Protein AF-A0A345H767-F1 (afdb_monomer_lite)

Secondary structure (DSSP, 8-state):
-HHHHHHHHHHHHHHHHHHHHHHHHHHHHHHHHHHHTT---HHHHHHHHTTT--HHHHHHHHHHHHHHHHHHHHHHHHHHT----TTT-SHHHHHHHHHHHHHHHHHHHHHHH--------

Structure (mmCIF, N/CA/C/O backbone):
data_AF-A0A345H767-F1
#
_entry.id   AF-A0A345H767-F1
#
loop_
_atom_site.group_PDB
_atom_site.id
_atom_site.type_symbol
_atom_site.label_atom_id
_atom_site.label_alt_id
_atom_site.label_comp_id
_atom_site.label_asym_id
_atom_site.label_entity_id
_atom_site.label_seq_id
_atom_site.pdbx_PDB_ins_code
_atom_site.Cartn_x
_atom_site.Cartn_y
_atom_site.Cartn_z
_atom_site.occupancy
_atom_site.B_iso_or_equiv
_atom_site.auth_seq_id
_atom_site.auth_comp_id
_atom_site.auth_asym_id
_atom_site.auth_atom_id
_atom_site.pdbx_PDB_model_num
ATOM 1 N N . MET A 1 1 ? 15.414 -13.920 -12.817 1.00 54.78 1 MET A N 1
ATOM 2 C CA . MET A 1 1 ? 14.710 -12.718 -12.309 1.00 54.78 1 MET A CA 1
ATOM 3 C C . MET A 1 1 ? 13.917 -12.983 -11.029 1.00 54.78 1 MET A C 1
ATOM 5 O O . MET A 1 1 ? 14.136 -12.267 -10.065 1.00 54.78 1 MET A O 1
ATOM 9 N N . LEU A 1 2 ? 13.089 -14.033 -10.952 1.00 56.44 2 LEU A N 1
ATOM 10 C CA . LEU A 1 2 ? 12.201 -14.311 -9.804 1.00 56.44 2 LEU A CA 1
ATOM 11 C C . LEU A 1 2 ? 12.912 -14.494 -8.442 1.00 56.44 2 LEU A C 1
ATOM 13 O O . LEU A 1 2 ? 12.438 -14.017 -7.417 1.00 56.44 2 LEU A O 1
ATOM 17 N N . VAL A 1 3 ? 14.106 -15.095 -8.435 1.00 70.06 3 VAL A N 1
ATOM 18 C CA . VAL A 1 3 ? 14.917 -15.275 -7.212 1.00 70.06 3 VAL A CA 1
ATOM 19 C C . VAL A 1 3 ? 15.495 -13.949 -6.686 1.00 70.06 3 VAL A C 1
ATOM 21 O O . VAL A 1 3 ? 15.732 -13.821 -5.491 1.00 70.06 3 VAL A O 1
ATOM 24 N N . LYS A 1 4 ? 15.672 -12.929 -7.543 1.00 72.44 4 LYS A N 1
ATOM 25 C CA . LYS A 1 4 ? 16.219 -11.617 -7.138 1.00 72.44 4 LYS A CA 1
ATOM 26 C C . LYS A 1 4 ? 15.197 -10.753 -6.383 1.00 72.44 4 LYS A C 1
ATOM 28 O O . LYS A 1 4 ? 15.572 -10.004 -5.491 1.00 72.44 4 LYS A O 1
ATOM 33 N N . ILE A 1 5 ? 13.913 -10.883 -6.718 1.00 77.69 5 ILE A N 1
ATOM 34 C CA . ILE A 1 5 ? 12.789 -10.176 -6.071 1.00 77.69 5 ILE A CA 1
ATOM 35 C C . ILE A 1 5 ? 12.283 -10.900 -4.814 1.00 77.69 5 ILE A C 1
ATOM 37 O O . ILE A 1 5 ? 11.715 -10.269 -3.924 1.00 77.69 5 ILE A O 1
ATOM 41 N N . ALA A 1 6 ? 12.524 -12.210 -4.712 1.00 78.31 6 ALA A N 1
ATOM 42 C CA . ALA A 1 6 ? 12.125 -13.041 -3.577 1.00 78.31 6 ALA A CA 1
ATOM 43 C C . ALA A 1 6 ? 12.509 -12.482 -2.184 1.00 78.31 6 ALA A C 1
ATOM 45 O O . ALA A 1 6 ? 11.624 -12.441 -1.325 1.00 78.31 6 ALA A O 1
ATOM 46 N N . PRO A 1 7 ? 13.747 -12.005 -1.920 1.00 83.56 7 PRO A N 1
ATOM 47 C CA . PRO A 1 7 ? 14.101 -11.487 -0.595 1.00 83.56 7 PRO A CA 1
ATOM 48 C C . PRO A 1 7 ? 13.318 -10.221 -0.219 1.00 83.56 7 PRO A C 1
ATOM 50 O O . PRO A 1 7 ? 12.892 -10.083 0.926 1.00 83.56 7 PRO A O 1
ATOM 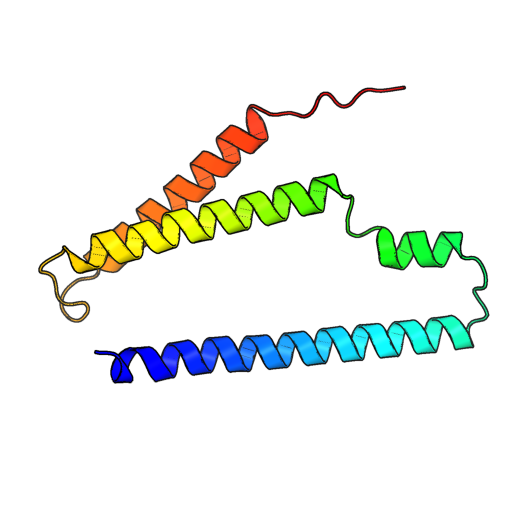53 N N . PHE A 1 8 ? 13.048 -9.328 -1.176 1.00 77.50 8 PHE A N 1
ATOM 54 C CA . PHE A 1 8 ? 12.264 -8.113 -0.929 1.00 77.50 8 PHE A CA 1
ATOM 55 C C . PHE A 1 8 ? 10.813 -8.434 -0.569 1.00 77.50 8 PHE A C 1
ATOM 57 O O . PHE A 1 8 ? 10.274 -7.897 0.400 1.00 77.50 8 PHE A O 1
ATOM 64 N N . VAL A 1 9 ? 10.193 -9.364 -1.300 1.00 85.00 9 VAL A N 1
ATOM 65 C CA . VAL A 1 9 ? 8.818 -9.802 -1.021 1.00 85.00 9 VAL A CA 1
ATOM 66 C C . VAL A 1 9 ? 8.728 -10.480 0.352 1.00 85.00 9 VAL A C 1
ATOM 68 O O . VAL A 1 9 ? 7.781 -10.232 1.100 1.00 85.00 9 VAL A O 1
ATOM 71 N N . MET A 1 10 ? 9.734 -11.276 0.727 1.00 87.62 10 MET A N 1
ATOM 72 C CA . MET A 1 10 ? 9.782 -11.955 2.025 1.00 87.62 10 MET A CA 1
ATOM 73 C C . MET A 1 10 ? 9.864 -10.968 3.203 1.00 87.62 10 MET A C 1
ATOM 75 O O . MET A 1 10 ? 9.178 -11.150 4.212 1.00 87.62 10 MET A O 1
ATOM 79 N N . ILE A 1 11 ? 10.644 -9.890 3.077 1.00 88.69 11 ILE A N 1
ATOM 80 C CA . ILE A 1 11 ? 10.757 -8.848 4.114 1.00 88.69 11 ILE A CA 1
ATOM 81 C C . ILE A 1 11 ? 9.423 -8.113 4.309 1.00 88.69 11 ILE A C 1
ATOM 83 O O . ILE A 1 11 ? 8.985 -7.894 5.443 1.00 88.69 11 ILE A O 1
ATOM 87 N N . ILE A 1 12 ? 8.743 -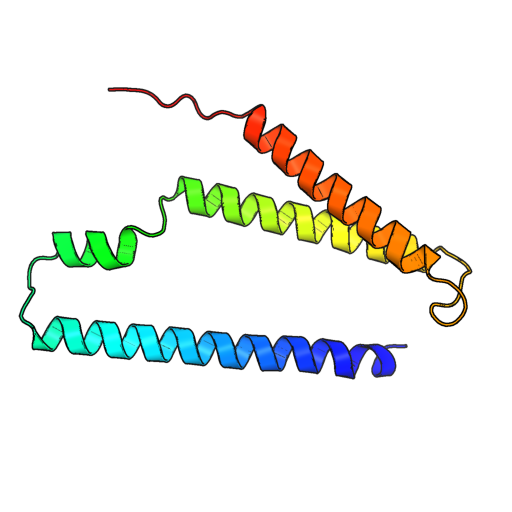7.770 3.212 1.00 89.06 12 ILE A N 1
ATOM 88 C CA . ILE A 1 12 ? 7.440 -7.092 3.268 1.00 89.06 12 ILE A CA 1
ATOM 89 C C . ILE A 1 12 ? 6.398 -8.006 3.929 1.00 89.06 12 ILE A C 1
ATOM 91 O O . ILE A 1 12 ? 5.684 -7.577 4.838 1.00 89.06 12 ILE A O 1
ATOM 95 N N . ALA A 1 13 ? 6.349 -9.280 3.530 1.00 87.69 13 ALA A N 1
ATOM 96 C CA . ALA A 1 13 ? 5.398 -10.253 4.064 1.00 87.69 13 ALA A CA 1
ATOM 97 C C . ALA A 1 13 ? 5.602 -10.518 5.566 1.00 87.69 13 ALA A C 1
ATOM 99 O O . ALA A 1 13 ? 4.637 -10.543 6.333 1.00 87.69 13 ALA A O 1
ATOM 100 N N . THR A 1 14 ? 6.853 -10.682 6.002 1.00 92.06 14 THR A N 1
ATOM 101 C CA . THR A 1 14 ? 7.175 -10.933 7.417 1.00 92.06 14 THR A CA 1
ATOM 102 C C . THR A 1 14 ? 6.843 -9.726 8.293 1.00 92.06 14 THR A C 1
ATOM 104 O O . THR A 1 14 ? 6.229 -9.887 9.348 1.00 92.06 14 THR A O 1
ATOM 107 N N . THR A 1 15 ? 7.143 -8.511 7.828 1.00 90.94 15 THR A N 1
ATOM 108 C CA . THR A 1 15 ? 6.801 -7.270 8.540 1.00 90.94 15 THR A CA 1
ATOM 109 C C . THR A 1 15 ? 5.288 -7.101 8.674 1.00 90.94 15 THR A C 1
ATOM 111 O O . THR A 1 15 ? 4.787 -6.793 9.758 1.00 90.94 15 THR A O 1
ATOM 114 N N . TRP A 1 16 ? 4.538 -7.369 7.600 1.00 92.06 16 TRP A N 1
ATOM 115 C CA . TRP A 1 16 ? 3.075 -7.308 7.619 1.00 92.06 16 TRP A CA 1
ATOM 116 C C . TRP A 1 16 ? 2.463 -8.282 8.632 1.00 92.06 16 TRP A C 1
ATOM 118 O O . TRP A 1 16 ? 1.539 -7.930 9.373 1.00 92.06 16 TRP A O 1
ATOM 128 N N . LEU A 1 17 ? 3.006 -9.500 8.703 1.00 92.38 17 LEU A N 1
ATOM 129 C CA . LEU A 1 17 ? 2.562 -10.525 9.644 1.00 92.38 17 LEU A CA 1
ATOM 130 C C . LEU A 1 17 ? 2.770 -10.074 11.095 1.00 92.38 17 LEU A C 1
ATOM 132 O O . LEU A 1 17 ? 1.842 -10.163 11.899 1.00 92.38 17 LEU A O 1
ATOM 136 N N . ILE A 1 18 ? 3.943 -9.521 11.415 1.00 93.56 18 ILE A N 1
ATOM 137 C CA . ILE A 1 18 ? 4.261 -9.021 12.761 1.00 93.56 18 ILE A CA 1
ATOM 138 C C . ILE A 1 18 ? 3.282 -7.914 13.176 1.00 93.56 18 ILE A C 1
ATOM 140 O O . ILE A 1 18 ? 2.704 -7.975 14.263 1.00 93.56 18 ILE A O 1
ATOM 144 N N . VAL A 1 19 ? 3.035 -6.934 12.300 1.00 91.75 19 VAL A N 1
ATOM 145 C CA . VAL A 1 19 ? 2.088 -5.838 12.566 1.00 91.75 19 VAL A CA 1
ATOM 146 C C . VAL A 1 19 ? 0.680 -6.377 12.828 1.00 91.75 19 VAL A C 1
ATOM 148 O O . VAL A 1 19 ? 0.027 -5.965 13.789 1.00 91.75 19 VAL A O 1
ATOM 151 N N . SER A 1 20 ? 0.220 -7.332 12.017 1.00 86.12 20 SER A N 1
ATOM 152 C CA . SER A 1 20 ? -1.104 -7.942 12.177 1.00 86.12 20 SER A CA 1
ATOM 153 C C . SER A 1 20 ? -1.256 -8.649 13.529 1.00 86.12 20 SER A C 1
ATOM 155 O O . SER A 1 20 ? -2.259 -8.462 14.226 1.00 86.12 20 SER A O 1
ATOM 157 N N . VAL A 1 21 ? -0.230 -9.399 13.944 1.00 93.12 21 VAL A N 1
ATOM 158 C CA . VAL A 1 21 ? -0.198 -10.073 15.249 1.00 93.12 21 VAL A CA 1
ATOM 159 C C . VAL A 1 21 ? -0.248 -9.057 16.392 1.00 93.12 21 VAL A C 1
ATOM 161 O O . VAL A 1 21 ? -1.053 -9.222 17.310 1.00 93.12 21 VAL A O 1
ATOM 164 N N . ILE A 1 22 ? 0.538 -7.977 16.325 1.00 91.19 22 ILE A N 1
ATOM 165 C CA . ILE A 1 22 ? 0.549 -6.924 17.355 1.00 91.19 22 ILE A CA 1
ATOM 166 C C . ILE A 1 22 ? -0.825 -6.257 17.474 1.00 91.19 22 ILE A C 1
ATOM 168 O O . ILE A 1 22 ? -1.344 -6.118 18.584 1.00 91.19 22 ILE A O 1
ATOM 172 N N . ILE A 1 23 ? -1.446 -5.881 16.352 1.00 86.06 23 ILE A N 1
ATOM 173 C CA . ILE A 1 23 ? -2.774 -5.252 16.349 1.00 86.06 23 ILE A CA 1
ATOM 174 C C . ILE A 1 23 ? -3.813 -6.192 16.969 1.00 86.06 23 ILE A C 1
ATOM 176 O O . ILE A 1 23 ? -4.616 -5.755 17.796 1.00 86.06 23 ILE A O 1
ATOM 180 N N . ASN A 1 24 ? -3.788 -7.480 16.620 1.00 85.88 24 ASN A N 1
ATOM 181 C CA . ASN A 1 24 ? -4.710 -8.465 17.185 1.00 85.88 24 ASN A CA 1
ATOM 182 C C . ASN A 1 24 ? -4.494 -8.677 18.687 1.00 85.88 24 ASN A C 1
ATOM 184 O O . ASN A 1 24 ? -5.467 -8.692 19.444 1.00 85.88 24 ASN A O 1
ATOM 188 N N . LEU A 1 25 ? -3.242 -8.769 19.142 1.00 88.06 25 LEU A N 1
ATOM 189 C CA . LEU A 1 25 ? -2.924 -8.853 20.569 1.00 88.06 25 LEU A CA 1
ATOM 190 C C . LEU A 1 25 ? -3.398 -7.610 21.323 1.00 88.06 25 LEU A C 1
ATOM 192 O O . LEU A 1 25 ? -3.966 -7.723 22.410 1.00 88.06 25 LEU A O 1
ATOM 196 N N . MET A 1 26 ? -3.214 -6.424 20.744 1.00 86.19 26 MET A N 1
ATOM 197 C CA . MET A 1 26 ? -3.654 -5.178 21.358 1.00 86.19 26 MET A CA 1
ATOM 198 C C . MET A 1 26 ? -5.181 -5.129 21.454 1.00 86.19 26 MET A C 1
ATOM 200 O O . MET A 1 26 ? -5.709 -4.915 22.543 1.00 86.19 26 MET A O 1
ATOM 204 N N . LYS A 1 27 ? -5.902 -5.457 20.375 1.00 82.38 27 LYS A N 1
ATOM 205 C CA . LYS A 1 27 ? -7.371 -5.574 20.387 1.00 82.38 27 LYS A CA 1
ATOM 206 C C . LYS A 1 27 ? -7.865 -6.571 21.433 1.00 82.38 27 LYS A C 1
ATOM 208 O O . LYS A 1 27 ? -8.825 -6.279 22.144 1.00 82.38 27 LYS A O 1
ATOM 213 N N . TYR A 1 28 ? -7.190 -7.710 21.573 1.00 84.81 28 TYR A N 1
ATOM 214 C CA . TYR A 1 28 ? -7.510 -8.698 22.599 1.00 84.81 28 TYR A CA 1
ATOM 215 C C . TYR A 1 28 ? -7.316 -8.141 24.016 1.00 84.81 28 TYR A C 1
ATOM 217 O O . TYR A 1 28 ? -8.213 -8.265 24.853 1.00 84.81 28 TYR A O 1
ATOM 225 N N . ARG A 1 29 ? -6.190 -7.465 24.286 1.00 82.69 29 ARG A N 1
ATOM 226 C CA . ARG A 1 29 ? -5.938 -6.828 25.591 1.00 82.69 29 ARG A CA 1
ATOM 227 C C . ARG A 1 29 ? -6.954 -5.732 25.906 1.00 82.69 29 ARG A C 1
ATOM 229 O O . ARG A 1 29 ? -7.406 -5.658 27.047 1.00 82.69 29 ARG A O 1
ATOM 236 N N . LEU A 1 30 ? -7.332 -4.919 24.917 1.00 78.44 30 LEU A N 1
ATOM 237 C CA . LEU A 1 30 ? -8.384 -3.911 25.068 1.00 78.44 30 LEU A CA 1
ATOM 238 C C . LEU A 1 30 ? -9.728 -4.566 25.402 1.00 78.44 30 LEU A C 1
ATOM 240 O O . LEU A 1 30 ? -10.375 -4.172 26.369 1.00 78.44 30 LEU A O 1
ATOM 244 N N . LYS A 1 31 ? -10.120 -5.603 24.653 1.00 73.94 31 LYS A N 1
ATOM 245 C CA . LYS A 1 31 ? -11.378 -6.327 24.882 1.00 73.94 31 LYS A CA 1
ATOM 246 C C . LYS A 1 31 ? -11.433 -6.947 26.278 1.00 73.94 31 LYS A C 1
ATOM 248 O O . LYS A 1 31 ? -12.453 -6.835 26.949 1.00 73.94 31 LYS A O 1
ATOM 253 N N . ARG A 1 32 ? -10.328 -7.541 26.737 1.00 78.19 32 ARG A N 1
ATOM 254 C CA . ARG A 1 32 ? -10.223 -8.117 28.083 1.00 78.19 32 ARG A CA 1
ATOM 255 C C . ARG A 1 32 ? -10.384 -7.058 29.180 1.00 78.19 32 ARG A C 1
ATOM 257 O O . ARG A 1 32 ? -11.190 -7.254 30.081 1.00 78.19 32 ARG A O 1
ATOM 264 N N . ARG A 1 33 ? -9.694 -5.916 29.063 1.00 72.25 33 ARG A N 1
ATOM 265 C CA . ARG A 1 33 ? -9.825 -4.805 30.024 1.00 72.25 33 ARG A CA 1
ATOM 266 C C . ARG A 1 33 ? -11.245 -4.234 30.065 1.00 72.25 33 ARG A C 1
ATOM 268 O O . ARG A 1 33 ? -11.744 -3.938 31.142 1.00 72.25 33 ARG A O 1
ATOM 275 N N . MET A 1 34 ? -11.922 -4.120 28.922 1.00 67.81 34 MET A N 1
ATOM 276 C CA . MET A 1 34 ? -13.301 -3.614 28.875 1.00 67.81 34 MET A CA 1
ATOM 277 C C . MET A 1 34 ? -14.293 -4.502 29.643 1.00 67.81 34 MET A C 1
ATOM 279 O O . MET A 1 34 ? -15.135 -3.971 30.364 1.00 67.81 34 MET A O 1
ATOM 283 N N . VAL A 1 35 ? -14.158 -5.832 29.560 1.00 70.31 35 VAL A N 1
ATOM 284 C CA . VAL A 1 35 ? -15.004 -6.780 30.315 1.00 70.31 35 VAL A CA 1
ATOM 285 C C . VAL A 1 35 ? -14.744 -6.687 31.822 1.00 70.31 35 VAL A C 1
ATOM 287 O O . VAL A 1 35 ? -15.682 -6.705 32.613 1.00 70.31 35 VAL A O 1
ATOM 290 N N . GLU A 1 36 ? -13.481 -6.531 32.221 1.00 68.94 36 GLU A N 1
ATOM 291 C CA . GLU A 1 36 ? -13.075 -6.417 33.630 1.00 68.94 36 GLU A CA 1
ATOM 292 C C . GLU A 1 36 ? -13.557 -5.106 34.285 1.00 68.94 36 GLU A C 1
ATOM 294 O O . GLU A 1 36 ? -13.752 -5.064 35.496 1.00 68.94 36 GLU A O 1
ATOM 299 N N . THR A 1 37 ? -13.807 -4.049 33.500 1.00 63.53 37 THR A N 1
ATOM 300 C CA . THR A 1 37 ? -14.206 -2.728 34.027 1.00 63.53 37 THR A CA 1
ATOM 301 C C . THR A 1 37 ? -15.731 -2.541 34.131 1.00 63.53 37 THR A C 1
ATOM 303 O O . THR A 1 37 ? -16.181 -1.458 34.489 1.00 63.53 37 THR A O 1
ATOM 306 N N . ASN A 1 38 ? -16.548 -3.563 33.823 1.00 59.09 38 ASN A N 1
ATOM 307 C CA . ASN A 1 38 ? -18.025 -3.504 33.869 1.00 59.09 38 ASN A CA 1
ATOM 308 C C . ASN A 1 38 ? -18.639 -2.290 33.129 1.00 59.09 38 ASN A C 1
ATOM 310 O O . ASN A 1 38 ? -19.727 -1.818 33.453 1.00 59.09 38 ASN A O 1
ATOM 314 N N . LEU A 1 39 ? -17.943 -1.778 32.108 1.00 57.00 39 LEU A N 1
ATOM 315 C CA . LEU A 1 39 ? -18.444 -0.737 31.213 1.00 57.00 39 LEU A CA 1
ATOM 316 C C . LEU A 1 39 ? -19.455 -1.387 30.256 1.00 57.00 39 LEU A C 1
ATOM 318 O O . LEU A 1 39 ? -19.161 -1.624 29.092 1.00 57.00 39 LEU A O 1
ATOM 322 N N . ASN A 1 40 ? -20.639 -1.733 30.768 1.00 55.66 40 ASN A N 1
ATOM 323 C CA . ASN A 1 40 ? -21.733 -2.364 30.018 1.00 55.66 40 ASN A CA 1
ATOM 324 C C . ASN A 1 40 ? -22.501 -1.370 29.121 1.00 55.66 40 ASN A C 1
ATOM 326 O O . ASN A 1 40 ? -23.567 -1.683 28.592 1.00 55.66 40 ASN A O 1
ATOM 330 N N . ASP A 1 41 ? -21.983 -0.155 28.946 1.00 60.09 41 ASP A N 1
ATOM 331 C CA . ASP A 1 41 ? -22.574 0.818 28.042 1.00 60.09 41 ASP A CA 1
ATOM 332 C C . ASP A 1 41 ? -22.126 0.503 26.608 1.00 60.09 41 ASP A C 1
ATOM 334 O O . ASP A 1 41 ? -21.089 0.969 26.125 1.00 60.09 41 ASP A O 1
ATOM 338 N N . GLN A 1 42 ? -22.905 -0.343 25.925 1.00 58.38 42 GLN A N 1
ATOM 339 C CA . GLN A 1 42 ? -22.697 -0.717 24.519 1.00 58.38 42 GLN A CA 1
ATOM 340 C C . GLN A 1 42 ? -22.492 0.507 23.609 1.00 58.38 42 GLN A C 1
ATOM 342 O O . GLN A 1 42 ? -21.789 0.402 22.602 1.00 58.38 42 GLN A O 1
ATOM 347 N N . LYS A 1 43 ? -23.034 1.682 23.972 1.00 56.34 43 LYS A N 1
ATOM 348 C CA . LYS A 1 43 ? -22.817 2.927 23.225 1.00 56.34 43 LYS A CA 1
ATOM 349 C C . LYS A 1 43 ? -21.394 3.457 23.350 1.00 56.34 43 LYS A C 1
ATOM 351 O O . LYS A 1 43 ? -20.867 3.931 22.353 1.00 56.34 43 LYS A O 1
ATOM 356 N N . LEU A 1 44 ? -20.756 3.360 24.518 1.00 58.53 44 LEU A N 1
ATOM 357 C CA . LEU A 1 44 ? -19.353 3.757 24.694 1.00 58.53 44 LEU A CA 1
ATOM 358 C C . LEU A 1 44 ? -18.402 2.744 24.056 1.00 58.53 44 LEU A C 1
ATOM 360 O O . LEU A 1 44 ? -17.388 3.130 23.484 1.00 58.53 44 LEU A O 1
ATOM 364 N N . ILE A 1 45 ? -18.751 1.456 24.089 1.00 58.56 45 ILE A N 1
ATOM 365 C CA . ILE A 1 45 ? -17.987 0.404 23.408 1.00 58.56 45 ILE A CA 1
ATOM 366 C C . ILE A 1 45 ? -17.980 0.655 21.897 1.00 58.56 45 ILE A C 1
ATOM 368 O O . ILE A 1 45 ? -16.904 0.705 21.302 1.00 58.56 45 ILE A O 1
ATOM 372 N N . ASN A 1 46 ? -19.142 0.901 21.287 1.00 60.44 46 ASN A N 1
ATOM 373 C CA . ASN A 1 46 ? -19.219 1.271 19.873 1.00 60.44 46 ASN A CA 1
ATOM 374 C C . ASN A 1 46 ? -18.571 2.645 19.628 1.00 60.44 46 ASN A C 1
ATOM 376 O O . ASN A 1 46 ? -17.756 2.791 18.732 1.00 60.44 46 ASN A O 1
ATOM 380 N N . ALA A 1 47 ? -18.762 3.640 20.491 1.00 61.28 47 ALA A N 1
ATOM 381 C CA . ALA A 1 47 ? -18.095 4.935 20.336 1.00 61.28 47 ALA A CA 1
ATOM 382 C C . ALA A 1 47 ? -16.571 4.917 20.585 1.00 61.28 47 ALA A C 1
ATOM 384 O O . ALA A 1 47 ? -15.923 5.928 20.351 1.00 61.28 47 ALA A O 1
ATOM 385 N N . ILE A 1 48 ? -15.956 3.825 21.047 1.00 62.34 48 ILE A N 1
ATOM 386 C CA . ILE A 1 48 ? -14.491 3.717 21.218 1.00 62.34 48 ILE A CA 1
ATOM 387 C C . ILE A 1 48 ? -13.891 2.727 20.210 1.00 62.34 48 ILE A C 1
ATOM 389 O O . ILE A 1 48 ? -12.803 2.963 1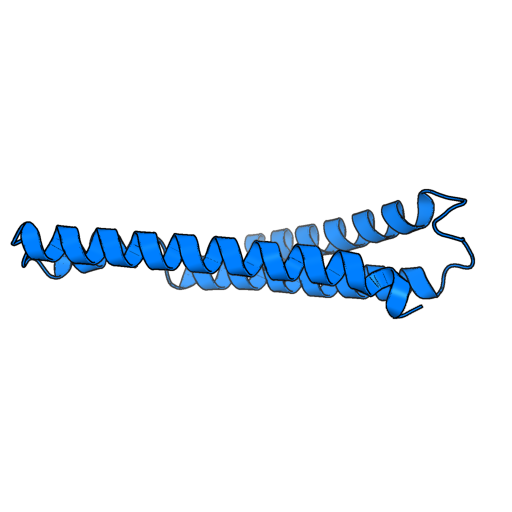9.683 1.00 62.34 48 ILE A O 1
ATOM 393 N N . LEU A 1 49 ? -14.590 1.628 19.903 1.00 60.72 49 LEU A N 1
ATOM 394 C CA . LEU A 1 49 ? -14.172 0.675 18.868 1.00 60.72 49 LEU A CA 1
ATOM 395 C C . LEU A 1 49 ? -14.500 1.145 17.445 1.00 60.72 49 LEU A C 1
ATOM 397 O O . LEU A 1 49 ? -13.766 0.807 16.517 1.00 60.72 49 LEU A O 1
ATOM 401 N N . GLU A 1 50 ? -15.587 1.889 17.271 1.00 58.34 50 GLU A N 1
ATOM 402 C CA . GLU A 1 50 ? -16.176 2.265 15.979 1.00 58.34 50 GLU A CA 1
ATOM 403 C C . GLU A 1 50 ? -15.890 3.741 15.624 1.00 58.34 50 GLU A C 1
ATOM 405 O O . GLU A 1 50 ? -15.883 4.098 14.449 1.00 58.34 50 GLU A O 1
ATOM 410 N N . SER A 1 51 ? -15.522 4.588 16.599 1.00 52.22 51 SER A N 1
ATOM 411 C CA . SER A 1 51 ? -15.218 6.024 16.394 1.00 52.22 51 SER A CA 1
ATOM 412 C C . SER A 1 51 ? -13.993 6.341 15.546 1.00 52.22 51 SER A C 1
ATOM 414 O O . SER A 1 51 ? -13.742 7.503 15.246 1.00 52.22 51 SER A O 1
ATOM 416 N N . ASN A 1 52 ? -13.227 5.337 15.132 1.00 52.09 52 ASN A N 1
ATOM 417 C CA . ASN A 1 52 ? -12.058 5.555 14.286 1.00 52.09 52 ASN A CA 1
ATOM 418 C C . ASN A 1 52 ? -12.331 5.309 12.802 1.00 52.09 52 ASN A C 1
ATOM 420 O O . ASN A 1 52 ? -11.389 5.271 12.008 1.00 52.09 52 ASN A O 1
ATOM 424 N N . THR A 1 53 ? -13.575 5.054 12.392 1.00 52.88 53 THR A N 1
ATOM 425 C CA . THR A 1 53 ? -13.852 4.768 10.984 1.00 52.88 53 THR A CA 1
ATOM 426 C C . THR A 1 53 ? -15.283 5.131 10.622 1.00 52.88 53 THR A C 1
ATOM 428 O O . THR A 1 53 ? -16.147 4.257 10.542 1.00 52.88 53 THR A O 1
ATOM 431 N N . ASP A 1 54 ? -15.524 6.411 10.331 1.00 60.25 54 ASP A N 1
ATOM 432 C CA . ASP A 1 54 ? -16.692 6.760 9.531 1.00 60.25 54 ASP A CA 1
ATOM 433 C C . ASP A 1 54 ? -16.643 5.921 8.232 1.00 60.25 54 ASP A C 1
ATOM 435 O O . ASP A 1 54 ? -15.569 5.765 7.624 1.00 60.25 54 ASP A O 1
ATOM 439 N N . PRO A 1 55 ? -17.746 5.283 7.808 1.00 61.50 55 PRO A N 1
ATOM 440 C CA . PRO A 1 55 ? -17.748 4.476 6.594 1.00 61.50 55 PRO A CA 1
ATOM 441 C C . PRO A 1 55 ? -17.293 5.272 5.361 1.00 61.50 55 PRO A C 1
ATOM 443 O O . PRO A 1 55 ? -16.760 4.663 4.424 1.00 61.50 55 PRO A O 1
ATOM 446 N N . ASP A 1 56 ? -17.436 6.601 5.350 1.00 64.75 56 ASP A N 1
ATOM 447 C CA . ASP A 1 56 ? -16.901 7.452 4.287 1.00 64.75 56 ASP A CA 1
ATOM 448 C C . ASP A 1 56 ? -15.377 7.642 4.379 1.00 64.75 56 ASP A C 1
ATOM 450 O O . ASP A 1 56 ? -14.702 7.621 3.342 1.00 64.75 56 ASP A O 1
ATOM 454 N N . ASP A 1 57 ? -14.804 7.717 5.582 1.00 68.25 57 ASP A N 1
ATOM 455 C CA . ASP A 1 57 ? -13.347 7.772 5.782 1.00 68.25 57 ASP A CA 1
ATOM 456 C C . ASP A 1 57 ? -12.677 6.472 5.341 1.00 68.25 57 ASP A C 1
ATOM 458 O O . ASP A 1 57 ? -11.633 6.484 4.677 1.00 68.25 57 ASP A O 1
ATOM 462 N N . LYS A 1 58 ? -13.318 5.329 5.616 1.00 70.38 58 LYS A N 1
ATOM 463 C CA . LYS A 1 58 ? -12.845 4.027 5.128 1.00 70.38 58 LYS A CA 1
ATOM 464 C C . LYS A 1 58 ? -12.814 3.983 3.606 1.00 70.38 58 LYS A C 1
ATOM 466 O O . LYS A 1 58 ? -11.826 3.530 3.030 1.00 70.38 58 LYS A O 1
ATOM 471 N N . LYS A 1 59 ? -13.879 4.457 2.952 1.00 73.06 59 LYS A N 1
ATOM 472 C CA . LYS A 1 59 ? -13.984 4.496 1.485 1.00 73.06 59 LYS A CA 1
ATOM 473 C C . LYS A 1 59 ? -12.934 5.419 0.876 1.00 73.06 59 LYS A C 1
ATOM 475 O O . LYS A 1 59 ? -12.271 5.015 -0.076 1.00 73.06 59 LYS A O 1
ATOM 480 N N . ARG A 1 60 ? -12.730 6.613 1.444 1.00 77.50 60 ARG A N 1
ATOM 481 C CA . ARG A 1 60 ? -11.686 7.557 1.005 1.00 77.50 60 ARG A CA 1
ATOM 482 C C . ARG A 1 60 ? -10.287 6.970 1.164 1.00 77.50 60 ARG A C 1
ATOM 484 O O . ARG A 1 60 ? -9.490 7.037 0.230 1.00 77.50 60 ARG A O 1
ATOM 491 N N . ASN A 1 61 ? -10.009 6.329 2.297 1.00 78.81 61 ASN A N 1
ATOM 492 C CA . ASN A 1 61 ? -8.726 5.673 2.527 1.00 78.81 61 ASN A CA 1
ATOM 493 C C . ASN A 1 61 ? -8.496 4.527 1.529 1.00 78.81 61 ASN A C 1
ATOM 495 O O . ASN A 1 61 ? -7.452 4.478 0.885 1.00 78.81 61 ASN A O 1
ATOM 499 N N . VAL A 1 62 ? -9.482 3.646 1.327 1.00 82.62 62 VAL A N 1
ATOM 500 C CA . VAL A 1 62 ? -9.397 2.559 0.334 1.00 82.62 62 VAL A CA 1
ATOM 501 C C . VAL A 1 62 ? -9.168 3.112 -1.076 1.00 82.62 62 VAL A C 1
ATOM 503 O O . VAL A 1 62 ? -8.294 2.618 -1.783 1.00 82.62 62 VAL A O 1
ATOM 506 N N . LEU A 1 63 ? -9.881 4.173 -1.467 1.00 81.88 63 LEU A N 1
ATOM 507 C CA . LEU A 1 63 ? -9.720 4.804 -2.777 1.00 81.88 63 LEU A CA 1
ATOM 508 C C . LEU A 1 63 ? -8.304 5.368 -2.975 1.00 81.88 63 LEU A C 1
ATOM 510 O O . LEU A 1 63 ? -7.720 5.179 -4.042 1.00 81.88 63 LEU A O 1
ATOM 514 N N . LYS A 1 64 ? -7.722 5.982 -1.935 1.00 85.12 64 LYS A N 1
ATOM 515 C CA . LYS A 1 64 ? -6.329 6.456 -1.945 1.00 85.12 64 LYS A CA 1
ATOM 516 C C . LYS A 1 64 ? -5.348 5.314 -2.211 1.00 85.12 64 LYS A C 1
ATOM 518 O O . LYS A 1 64 ? -4.468 5.448 -3.059 1.00 85.12 64 LYS A O 1
ATOM 523 N N . TRP A 1 65 ? -5.497 4.195 -1.503 1.00 87.44 65 TRP A N 1
ATOM 524 C CA . TRP A 1 65 ? -4.600 3.044 -1.647 1.00 87.44 65 TRP A CA 1
ATOM 525 C C . TRP A 1 65 ? -4.754 2.336 -2.993 1.00 87.44 65 TRP A C 1
ATOM 527 O O . TRP A 1 65 ? -3.752 1.907 -3.559 1.00 87.44 65 TRP A O 1
ATOM 537 N N . ILE A 1 66 ? -5.971 2.262 -3.541 1.00 87.00 66 ILE A N 1
ATOM 538 C CA . ILE A 1 66 ? -6.205 1.715 -4.885 1.00 87.00 66 ILE A CA 1
ATOM 539 C C . ILE A 1 66 ? -5.522 2.586 -5.941 1.00 87.00 66 ILE A C 1
ATOM 541 O O . ILE A 1 66 ? -4.822 2.048 -6.793 1.00 87.00 66 ILE A O 1
ATOM 545 N N . PHE A 1 67 ? -5.666 3.914 -5.872 1.00 88.56 67 PHE A N 1
ATOM 546 C CA . PHE A 1 67 ? -4.993 4.823 -6.807 1.00 88.56 67 PHE A CA 1
ATOM 547 C C . PHE A 1 67 ? -3.471 4.707 -6.725 1.00 88.56 67 PHE A C 1
ATOM 549 O O . PHE A 1 67 ? -2.805 4.626 -7.757 1.00 88.56 67 PHE A O 1
ATOM 556 N N . LEU A 1 68 ? -2.929 4.639 -5.507 1.00 88.81 68 LEU A N 1
ATOM 557 C CA . LEU A 1 68 ? -1.497 4.462 -5.293 1.00 88.81 68 LEU A CA 1
ATOM 558 C C . LEU A 1 68 ? -1.001 3.120 -5.854 1.00 88.81 68 LEU A C 1
ATOM 560 O O . LEU A 1 68 ? 0.024 3.080 -6.529 1.00 88.81 68 LEU A O 1
ATOM 564 N N . GLY A 1 69 ? -1.739 2.033 -5.615 1.00 87.25 69 GLY A N 1
ATOM 565 C CA . GLY A 1 69 ? -1.402 0.702 -6.120 1.00 87.25 69 GLY A CA 1
ATOM 566 C C . GLY A 1 69 ? -1.507 0.590 -7.642 1.00 87.25 69 GLY A C 1
ATOM 567 O O . GLY A 1 69 ? -0.619 0.021 -8.270 1.00 87.25 69 GLY A O 1
ATOM 568 N N . LEU A 1 70 ? -2.549 1.170 -8.244 1.00 88.81 70 LEU A N 1
ATOM 569 C CA . LEU A 1 70 ? -2.769 1.157 -9.692 1.00 88.81 70 LEU A CA 1
ATOM 570 C C . LEU A 1 70 ? -1.641 1.900 -10.410 1.00 88.81 70 LEU A C 1
ATOM 572 O O . LEU A 1 70 ? -0.981 1.332 -11.278 1.00 88.81 70 LEU A O 1
ATOM 576 N N . PHE A 1 71 ? -1.375 3.146 -10.016 1.00 90.19 71 PHE A N 1
ATOM 577 C CA . PHE A 1 71 ? -0.319 3.943 -10.639 1.00 90.19 71 PHE A CA 1
ATOM 578 C C . PHE A 1 71 ? 1.081 3.419 -10.316 1.00 90.19 71 PHE A C 1
ATOM 580 O O . PHE A 1 71 ? 1.951 3.451 -11.182 1.00 90.19 71 PHE A O 1
ATOM 587 N N . GLY A 1 72 ? 1.298 2.877 -9.115 1.00 88.50 72 GLY A N 1
ATOM 588 C CA . GLY A 1 72 ? 2.547 2.199 -8.770 1.00 88.50 72 GLY A CA 1
ATOM 589 C C . GLY A 1 72 ? 2.803 0.967 -9.637 1.00 88.50 72 GLY A C 1
ATOM 590 O O . GLY A 1 72 ? 3.895 0.811 -10.179 1.00 88.50 72 GLY A O 1
ATOM 591 N N . GLY A 1 73 ? 1.781 0.129 -9.834 1.00 85.06 73 GLY A N 1
ATOM 592 C CA . GLY A 1 73 ? 1.840 -1.016 -10.743 1.00 85.06 73 GLY A CA 1
ATOM 593 C C . GLY A 1 73 ? 2.084 -0.596 -12.192 1.00 85.06 73 GLY A C 1
ATOM 594 O O . GLY A 1 73 ? 2.893 -1.209 -12.882 1.00 85.06 73 GLY A O 1
ATOM 595 N N . PHE A 1 74 ? 1.456 0.491 -12.639 1.00 87.69 74 PHE A N 1
ATOM 596 C CA . PHE A 1 74 ? 1.684 1.033 -13.977 1.00 87.69 74 PHE A CA 1
ATOM 597 C C . PHE A 1 74 ? 3.120 1.549 -14.151 1.00 87.69 74 PHE A C 1
ATOM 599 O O . PHE A 1 74 ? 3.757 1.259 -15.161 1.00 87.69 74 PHE A O 1
ATOM 606 N N . GLY A 1 75 ? 3.666 2.231 -13.140 1.00 84.25 75 GLY A N 1
ATOM 607 C CA . GLY A 1 75 ? 5.066 2.657 -13.118 1.00 84.25 75 GLY A CA 1
ATOM 608 C C . GLY A 1 75 ? 6.042 1.480 -13.215 1.00 84.25 75 GLY A C 1
ATOM 609 O O . GLY A 1 75 ? 7.007 1.558 -13.968 1.00 84.25 75 GLY A O 1
ATOM 610 N N . LEU A 1 76 ? 5.752 0.367 -12.531 1.00 84.31 76 LEU A N 1
ATOM 611 C CA . LEU A 1 76 ? 6.531 -0.876 -12.629 1.00 84.31 76 LEU A CA 1
ATOM 612 C C . LEU A 1 76 ? 6.473 -1.499 -14.030 1.00 84.31 76 LEU A C 1
ATOM 614 O O . LEU A 1 76 ? 7.498 -1.951 -14.530 1.00 84.31 76 LEU A O 1
ATOM 618 N N . ILE A 1 77 ? 5.302 -1.504 -14.675 1.00 83.88 77 ILE A N 1
ATOM 619 C CA . ILE A 1 77 ? 5.154 -2.016 -16.046 1.00 83.88 77 ILE A CA 1
ATOM 620 C C . ILE A 1 77 ? 5.973 -1.165 -17.019 1.00 83.88 77 ILE A C 1
ATOM 622 O O . ILE A 1 77 ? 6.725 -1.712 -17.817 1.00 83.88 77 ILE A O 1
ATOM 626 N N . VAL A 1 78 ? 5.862 0.165 -16.937 1.00 84.38 78 VAL A N 1
ATOM 627 C CA . VAL A 1 78 ? 6.610 1.093 -17.804 1.00 84.38 78 VAL A CA 1
ATOM 628 C C . VAL A 1 78 ? 8.118 0.920 -17.626 1.00 84.38 78 VAL A C 1
ATOM 630 O O . VAL A 1 78 ? 8.862 0.985 -18.600 1.00 84.38 78 VAL A O 1
ATOM 633 N N . GLN A 1 79 ? 8.563 0.651 -16.401 1.00 80.19 79 GLN A N 1
ATOM 634 C CA . GLN A 1 79 ? 9.967 0.432 -16.084 1.00 80.19 79 GLN A CA 1
ATOM 635 C C . GLN A 1 79 ? 10.582 -0.776 -16.808 1.00 80.19 79 GLN A C 1
ATOM 637 O O . GLN A 1 79 ? 11.741 -0.705 -17.198 1.00 80.19 79 GLN A O 1
ATOM 642 N N . GLU A 1 80 ? 9.829 -1.860 -17.014 1.00 77.94 80 GLU A N 1
ATOM 643 C CA . GLU A 1 80 ? 10.313 -3.057 -17.728 1.00 77.94 80 GLU A CA 1
ATOM 644 C C . GLU A 1 80 ? 10.636 -2.760 -19.203 1.00 77.94 80 GLU A C 1
ATOM 646 O O . GLU A 1 80 ? 11.483 -3.411 -19.808 1.00 77.94 80 GLU A O 1
ATOM 651 N N . PHE A 1 81 ? 9.999 -1.740 -19.787 1.00 79.25 81 PHE A N 1
ATOM 652 C CA . PHE A 1 81 ? 10.256 -1.317 -21.165 1.00 79.25 81 PHE A CA 1
ATOM 653 C C . PHE A 1 81 ? 11.457 -0.368 -21.302 1.00 79.25 81 PHE A C 1
ATOM 655 O O . PHE A 1 81 ? 11.816 -0.011 -22.427 1.00 79.25 81 PHE A O 1
ATOM 662 N N . LEU A 1 82 ? 12.090 0.054 -20.199 1.00 73.88 82 LEU A N 1
ATOM 663 C CA . LEU A 1 82 ? 13.293 0.883 -20.255 1.00 73.88 82 LEU A CA 1
ATOM 664 C C . LEU A 1 82 ? 14.546 -0.002 -20.404 1.00 73.88 82 LEU A C 1
ATOM 666 O O . LEU A 1 82 ? 14.801 -0.839 -19.541 1.00 73.88 82 LEU A O 1
ATOM 670 N N . PRO A 1 83 ? 15.406 0.230 -21.416 1.00 68.69 83 PRO A N 1
ATOM 671 C CA . PRO A 1 83 ? 16.659 -0.507 -21.607 1.00 68.69 83 PRO A CA 1
ATOM 672 C C . PRO A 1 83 ? 17.780 -0.031 -20.659 1.00 68.69 83 PRO A C 1
ATOM 674 O O . PRO A 1 83 ? 18.954 -0.072 -21.015 1.00 68.69 83 PRO A O 1
ATOM 677 N N . TYR A 1 84 ? 17.427 0.460 -19.467 1.00 64.31 84 TYR A N 1
ATOM 678 C CA . TYR A 1 84 ? 18.372 0.941 -18.462 1.00 64.31 84 TYR A CA 1
ATOM 679 C C . TYR A 1 84 ? 18.411 -0.024 -17.284 1.00 64.31 84 TYR A C 1
ATOM 681 O O . TYR A 1 84 ? 17.404 -0.254 -16.611 1.00 64.31 84 TYR A O 1
ATOM 689 N N . SER A 1 85 ? 19.594 -0.568 -17.017 1.00 60.72 85 SER A N 1
ATOM 690 C CA . SER A 1 85 ? 19.837 -1.430 -15.866 1.00 60.72 85 SER A CA 1
ATOM 691 C C . SER A 1 85 ? 19.710 -0.625 -14.567 1.00 60.72 85 SER A C 1
ATOM 693 O O . SER A 1 85 ? 20.278 0.459 -14.439 1.00 60.72 85 SER A O 1
ATOM 695 N N . MET A 1 86 ? 19.003 -1.186 -13.581 1.00 56.88 86 MET A N 1
ATOM 696 C CA . MET A 1 86 ? 18.851 -0.650 -12.212 1.00 56.88 86 MET A CA 1
ATOM 697 C C . MET A 1 86 ? 20.177 -0.286 -11.531 1.00 56.88 86 MET A C 1
ATOM 699 O O . MET A 1 86 ? 20.202 0.547 -10.630 1.00 56.88 86 MET A O 1
ATOM 703 N N . ASP A 1 87 ? 21.260 -0.924 -11.967 1.00 62.06 87 ASP A N 1
ATOM 704 C CA . ASP A 1 87 ? 22.599 -0.779 -11.407 1.00 62.06 87 ASP A CA 1
ATOM 705 C C . ASP A 1 87 ? 23.359 0.426 -11.999 1.00 62.06 87 ASP A C 1
ATOM 707 O O . ASP A 1 87 ? 24.333 0.891 -11.413 1.00 62.06 87 ASP A O 1
ATOM 711 N N . GLU A 1 88 ? 22.909 0.958 -13.142 1.00 63.25 88 GLU A N 1
ATOM 712 C CA . GLU A 1 88 ? 23.609 2.015 -13.887 1.00 63.25 88 GLU A CA 1
ATOM 713 C C . GLU A 1 88 ? 22.936 3.386 -13.775 1.00 63.25 88 GLU A C 1
ATOM 715 O O . GLU A 1 88 ? 23.579 4.411 -14.006 1.00 63.25 88 GLU A O 1
ATOM 720 N N . SER A 1 89 ? 21.642 3.442 -13.436 1.00 65.25 89 SER A N 1
ATOM 721 C CA . SER A 1 89 ? 20.909 4.706 -13.464 1.00 65.25 89 SER A CA 1
ATOM 722 C C . SER A 1 89 ? 19.761 4.788 -12.462 1.00 65.25 89 SER A C 1
ATOM 724 O O . SER A 1 89 ? 18.984 3.856 -12.292 1.00 65.25 89 SER A O 1
ATOM 726 N N . ILE A 1 90 ? 19.607 5.966 -11.851 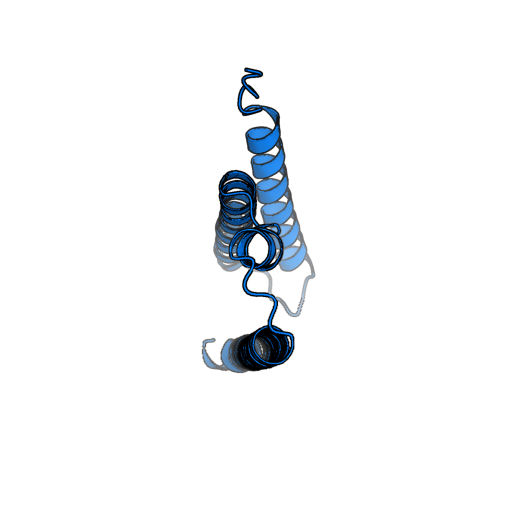1.00 76.81 90 ILE A N 1
ATOM 727 C CA . ILE A 1 90 ? 18.491 6.336 -10.961 1.00 76.81 90 ILE A CA 1
ATOM 728 C C . ILE A 1 90 ? 17.193 6.630 -11.745 1.00 76.81 90 ILE A C 1
ATOM 730 O O . ILE A 1 90 ? 16.117 6.726 -11.149 1.00 76.81 90 ILE A O 1
ATOM 734 N N . LEU A 1 91 ? 17.258 6.730 -13.081 1.00 73.81 91 LEU A N 1
ATOM 735 C CA . LEU A 1 91 ? 16.103 7.036 -13.938 1.00 73.81 91 LEU A CA 1
ATOM 736 C C . LEU A 1 91 ? 14.862 6.148 -13.691 1.00 73.81 91 LEU A C 1
ATOM 738 O O . LEU A 1 91 ? 13.776 6.714 -13.554 1.00 73.81 91 LEU A O 1
ATOM 742 N N . PRO A 1 92 ? 14.974 4.807 -13.588 1.00 79.38 92 PRO A N 1
ATOM 743 C CA . PRO A 1 92 ? 13.833 3.916 -13.355 1.00 79.38 92 PRO A CA 1
ATOM 744 C C . PRO A 1 92 ? 13.044 4.264 -12.081 1.00 79.38 92 PRO A C 1
ATOM 746 O O . PRO A 1 92 ? 11.815 4.347 -12.106 1.00 79.38 92 PRO A O 1
ATOM 749 N N . TYR A 1 93 ? 13.749 4.572 -10.986 1.00 79.44 93 TYR A N 1
ATOM 750 C CA . TYR A 1 93 ? 13.133 4.987 -9.722 1.00 79.44 93 TYR A CA 1
ATOM 751 C C . TYR A 1 93 ? 12.453 6.355 -9.830 1.00 79.44 93 TYR A C 1
ATOM 753 O O . TYR A 1 93 ? 11.380 6.560 -9.263 1.00 79.44 93 TYR A O 1
ATOM 761 N N . GLY A 1 94 ? 13.048 7.284 -10.585 1.00 81.94 94 GLY A N 1
ATOM 762 C CA . GLY A 1 94 ? 12.450 8.590 -10.862 1.00 81.94 94 GLY A CA 1
ATOM 763 C C . GLY A 1 94 ? 11.121 8.469 -11.609 1.00 81.94 94 GLY A C 1
ATOM 764 O O . GLY A 1 94 ? 10.130 9.077 -11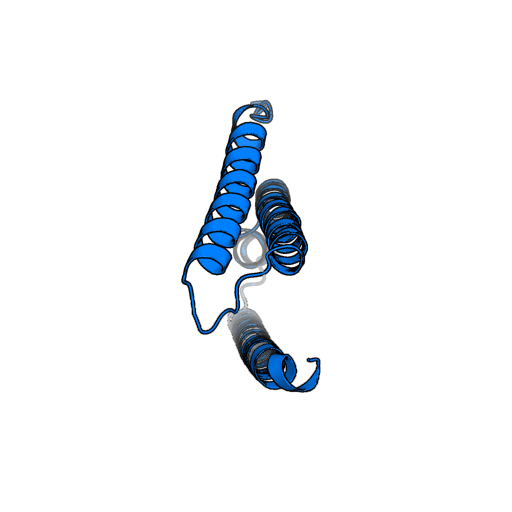.203 1.00 81.94 94 GLY A O 1
ATOM 765 N N . VAL A 1 95 ? 11.074 7.627 -12.646 1.00 84.06 95 VAL A N 1
ATOM 766 C CA . VAL A 1 95 ? 9.846 7.349 -13.408 1.00 84.06 95 VAL A CA 1
ATOM 767 C C . VAL A 1 95 ? 8.770 6.768 -12.489 1.00 84.06 95 VAL A C 1
ATOM 769 O O . VAL A 1 95 ? 7.650 7.277 -12.460 1.00 84.06 95 VAL A O 1
ATOM 772 N N . LEU A 1 96 ? 9.116 5.780 -11.664 1.00 86.00 96 LEU A N 1
ATOM 773 C CA . LEU A 1 96 ? 8.186 5.185 -10.704 1.00 86.00 96 LEU A CA 1
ATOM 774 C C . LEU A 1 96 ? 7.623 6.219 -9.709 1.00 86.00 96 LEU A C 1
ATOM 776 O O . LEU A 1 96 ? 6.414 6.253 -9.470 1.00 86.00 96 LEU A O 1
ATOM 780 N N . CYS A 1 97 ? 8.470 7.106 -9.178 1.00 85.75 97 CYS A N 1
ATOM 781 C CA . CYS A 1 97 ? 8.047 8.194 -8.293 1.00 85.75 97 CYS A CA 1
ATOM 782 C C . CYS A 1 97 ? 7.092 9.181 -8.977 1.00 85.75 97 CYS A C 1
ATOM 784 O O . CYS A 1 97 ? 6.121 9.617 -8.355 1.00 85.75 97 CYS A O 1
ATOM 786 N N . ILE A 1 98 ? 7.331 9.514 -10.249 1.00 89.81 98 ILE A N 1
ATOM 787 C CA . ILE A 1 98 ? 6.441 10.389 -11.024 1.00 89.81 98 ILE A CA 1
ATOM 788 C C . ILE A 1 98 ? 5.071 9.728 -11.175 1.00 89.81 98 ILE A C 1
ATOM 790 O O . ILE A 1 98 ? 4.066 10.356 -10.848 1.00 89.81 98 ILE A O 1
ATOM 794 N N . PHE A 1 99 ? 5.022 8.452 -11.568 1.00 89.19 99 PHE A N 1
ATOM 795 C CA . PHE A 1 99 ? 3.760 7.719 -11.701 1.00 89.19 99 PHE A CA 1
ATOM 796 C C . PHE A 1 99 ? 2.985 7.652 -10.378 1.00 89.19 99 PHE A C 1
ATOM 798 O O . PHE A 1 99 ? 1.790 7.955 -10.353 1.00 89.19 99 PHE A O 1
ATOM 805 N N . LEU A 1 100 ? 3.653 7.336 -9.264 1.00 89.12 100 LEU A N 1
ATOM 806 C CA . LEU A 1 100 ? 3.029 7.331 -7.935 1.00 89.12 100 LEU A CA 1
ATOM 807 C C . LEU A 1 100 ? 2.477 8.710 -7.545 1.00 89.12 100 LEU A C 1
ATOM 809 O O . LEU A 1 100 ? 1.356 8.809 -7.038 1.00 89.12 100 LEU A O 1
ATOM 813 N N . SER A 1 101 ? 3.242 9.772 -7.807 1.00 88.38 101 SER A N 1
ATOM 814 C CA . SER A 1 101 ? 2.827 11.151 -7.539 1.00 88.38 101 SER A CA 1
ATOM 815 C C . SER A 1 101 ? 1.611 11.543 -8.380 1.00 88.38 101 SER A C 1
ATOM 817 O O . SER A 1 101 ? 0.644 12.090 -7.850 1.00 88.38 101 SER A O 1
ATOM 819 N N . THR A 1 102 ? 1.589 11.174 -9.665 1.00 91.50 102 THR A N 1
ATOM 820 C CA . THR A 1 102 ? 0.433 11.382 -10.546 1.00 91.50 102 THR A CA 1
ATOM 821 C C . THR A 1 102 ? -0.809 10.654 -10.033 1.00 91.50 102 THR A C 1
ATOM 823 O O . THR A 1 102 ? -1.888 11.243 -10.020 1.00 91.50 102 THR A O 1
ATOM 826 N N . GLY A 1 103 ? -0.675 9.419 -9.542 1.00 87.81 103 GLY A N 1
ATOM 827 C CA . GLY A 1 103 ? -1.792 8.677 -8.950 1.00 87.81 103 GLY A CA 1
ATOM 828 C C . GLY A 1 103 ? -2.359 9.337 -7.692 1.00 87.81 103 GLY A C 1
ATOM 829 O O . GLY A 1 103 ? -3.578 9.435 -7.533 1.00 87.81 103 GLY A O 1
ATOM 830 N N . LEU A 1 104 ? -1.493 9.853 -6.816 1.00 87.38 104 LEU A N 1
ATOM 831 C CA . LEU A 1 104 ? -1.915 10.608 -5.631 1.00 87.38 104 LEU A CA 1
ATOM 832 C C . LEU A 1 104 ? -2.558 11.949 -5.990 1.00 87.38 104 LEU A C 1
ATOM 834 O O . LEU A 1 104 ? -3.537 12.345 -5.356 1.00 87.38 104 LEU A O 1
ATOM 838 N N . LEU A 1 105 ? -2.037 12.629 -7.009 1.00 88.19 105 LEU A N 1
ATOM 839 C CA . LEU A 1 105 ? -2.598 13.878 -7.507 1.00 88.19 105 LEU A CA 1
ATOM 840 C C . LEU A 1 105 ? -3.980 13.645 -8.128 1.00 88.19 105 LEU A C 1
ATOM 842 O O . LEU A 1 105 ? -4.916 14.377 -7.818 1.00 88.19 105 LEU A O 1
ATOM 846 N N . ALA A 1 106 ? -4.151 12.576 -8.908 1.00 88.44 106 ALA A N 1
ATOM 847 C CA . ALA A 1 106 ? -5.452 12.169 -9.434 1.00 88.44 106 ALA A CA 1
ATOM 848 C C . ALA A 1 106 ? -6.446 11.844 -8.306 1.00 88.44 106 ALA A C 1
ATOM 850 O O . ALA A 1 106 ? -7.582 12.322 -8.337 1.00 88.44 106 ALA A O 1
ATOM 851 N N . TYR A 1 107 ? -6.012 11.113 -7.271 1.00 86.50 107 TYR A N 1
ATOM 852 C CA . TYR A 1 107 ? -6.826 10.893 -6.072 1.00 86.50 107 TYR A CA 1
ATOM 853 C C . TYR A 1 107 ? -7.229 12.215 -5.411 1.00 86.50 107 TYR A C 1
ATOM 855 O O . TYR A 1 107 ? -8.398 12.378 -5.069 1.00 86.50 107 TYR A O 1
ATOM 863 N N . TYR A 1 108 ? -6.297 13.158 -5.242 1.00 85.00 108 TYR A N 1
ATOM 864 C CA . TYR A 1 108 ? -6.589 14.457 -4.634 1.00 85.00 108 TYR A CA 1
ATOM 865 C C . TYR A 1 108 ? -7.633 15.231 -5.439 1.00 85.00 108 TYR A C 1
ATOM 867 O O . TYR A 1 108 ? -8.595 15.725 -4.856 1.00 85.00 108 TYR A O 1
ATOM 875 N N . LEU A 1 109 ? -7.496 15.276 -6.767 1.00 86.19 109 LEU A N 1
ATOM 876 C CA . LEU A 1 109 ? -8.477 15.924 -7.633 1.00 86.19 109 LEU A CA 1
ATOM 877 C C . LEU A 1 109 ? -9.850 15.265 -7.494 1.00 86.19 109 LEU A C 1
ATOM 879 O O . LEU A 1 109 ? -10.830 15.963 -7.274 1.00 86.19 109 LEU A O 1
ATOM 883 N N . ILE A 1 110 ? -9.943 13.936 -7.529 1.00 84.62 110 ILE A N 1
ATOM 884 C CA . ILE A 1 110 ? -11.224 13.231 -7.352 1.00 84.62 110 ILE A CA 1
ATOM 885 C C . ILE A 1 110 ? -11.808 13.505 -5.962 1.00 84.62 110 ILE A C 1
ATOM 887 O O . ILE A 1 110 ? -12.990 13.811 -5.833 1.00 84.62 110 ILE A O 1
ATOM 891 N N . ALA A 1 111 ? -10.982 13.447 -4.921 1.00 82.94 111 ALA A N 1
ATOM 892 C CA . ALA A 1 111 ? -11.384 13.700 -3.543 1.00 82.94 111 ALA A CA 1
ATOM 893 C C . ALA A 1 111 ? -11.839 15.150 -3.304 1.00 82.94 111 ALA A C 1
ATOM 895 O O . ALA A 1 111 ? -12.653 15.374 -2.401 1.00 82.94 111 ALA A O 1
ATOM 896 N N . TYR A 1 112 ? -11.305 16.097 -4.083 1.00 77.94 112 TYR A N 1
ATOM 897 C CA . TYR A 1 112 ? -11.624 17.523 -4.051 1.00 77.94 112 TYR A CA 1
ATOM 898 C C . TYR A 1 112 ? -12.840 17.882 -4.917 1.00 77.94 112 TYR A C 1
ATOM 900 O O . TYR A 1 112 ? -13.681 18.652 -4.468 1.00 77.94 112 TYR A O 1
ATOM 908 N N . TYR A 1 113 ? -12.965 17.307 -6.120 1.00 73.12 113 TYR A N 1
ATOM 909 C CA . TYR A 1 113 ? -14.079 17.531 -7.056 1.00 73.12 113 TYR A CA 1
ATOM 910 C C . TYR A 1 113 ? -15.339 16.729 -6.717 1.00 73.12 113 TYR A C 1
ATOM 912 O O . TYR A 1 113 ? -16.430 17.130 -7.115 1.00 73.12 113 TYR A O 1
ATOM 920 N N . PHE A 1 114 ? -15.222 15.657 -5.929 1.00 65.50 114 PHE A N 1
ATOM 921 C CA . PHE A 1 114 ? -16.344 15.026 -5.231 1.00 65.50 114 PHE A CA 1
ATOM 922 C C . PHE A 1 114 ? -16.351 15.416 -3.739 1.00 65.50 114 PHE A C 1
ATOM 924 O O . PHE A 1 114 ? -16.163 14.553 -2.865 1.00 65.50 114 PHE A O 1
ATOM 931 N N . PRO A 1 115 ? -16.597 16.694 -3.383 1.00 58.72 115 PRO A N 1
ATOM 932 C CA . PRO A 1 115 ? -17.051 16.999 -2.045 1.00 58.72 115 PRO A CA 1
ATOM 933 C C . PRO A 1 115 ? -18.466 16.429 -1.955 1.00 58.72 115 PRO A C 1
ATOM 935 O O . PRO A 1 115 ? -19.411 16.933 -2.560 1.00 58.72 115 PRO A O 1
ATOM 938 N N . LYS A 1 116 ? -18.606 15.305 -1.248 1.00 52.16 116 LYS A N 1
ATOM 939 C CA . LYS A 1 116 ? -19.914 14.762 -0.888 1.00 52.16 116 LYS A CA 1
ATOM 940 C C . LYS A 1 116 ? -20.681 15.911 -0.239 1.00 52.16 116 LYS A C 1
ATOM 942 O O . LYS A 1 116 ? -20.207 16.455 0.756 1.00 52.16 116 LYS A O 1
ATOM 947 N N . ASN A 1 117 ? -21.804 16.299 -0.844 1.00 53.38 117 ASN A N 1
ATOM 948 C CA . ASN A 1 117 ? -22.756 17.245 -0.283 1.00 53.38 117 ASN A CA 1
ATOM 949 C C . ASN A 1 117 ? -23.077 16.773 1.140 1.00 53.38 117 ASN A C 1
ATOM 951 O O . ASN A 1 117 ? -23.819 15.807 1.326 1.00 53.38 117 ASN A O 1
ATOM 955 N N . GLN A 1 118 ? -22.424 17.395 2.121 1.00 51.31 118 GLN A N 1
ATOM 956 C CA . GLN A 1 118 ? -22.665 17.219 3.543 1.00 51.31 118 GLN A CA 1
ATOM 957 C C . GLN A 1 118 ? -24.036 17.837 3.795 1.00 51.31 118 GLN A C 1
ATOM 959 O O . GLN A 1 118 ? -24.160 19.018 4.118 1.00 51.31 118 GLN A O 1
ATOM 964 N N . GLY A 1 119 ? -25.076 17.046 3.531 1.00 39.81 119 GLY A N 1
ATOM 965 C CA . GLY A 1 119 ? -26.435 17.356 3.918 1.00 39.81 119 GLY A CA 1
ATOM 966 C C . GLY A 1 119 ? -26.471 17.501 5.429 1.00 39.81 119 GLY A C 1
ATOM 967 O O . GLY A 1 119 ? -26.602 16.515 6.145 1.00 39.81 119 GLY A O 1
ATOM 968 N N . LYS A 1 120 ? -26.352 18.749 5.892 1.00 43.38 120 LYS A N 1
ATOM 969 C CA . LYS A 1 120 ? -27.076 19.218 7.067 1.00 43.38 120 LYS A CA 1
ATOM 970 C C . LYS A 1 120 ? -28.512 18.714 6.947 1.00 43.38 120 LYS A C 1
ATOM 972 O O . LYS A 1 120 ? -29.172 19.058 5.968 1.00 43.38 120 LYS A O 1
ATOM 977 N N . ASN A 1 121 ? -28.945 17.926 7.920 1.00 36.31 121 ASN A N 1
ATOM 978 C CA . ASN A 1 121 ? -30.249 18.020 8.572 1.00 36.31 121 ASN A CA 1
ATOM 979 C C . ASN A 1 121 ? -30.162 17.252 9.886 1.00 36.31 121 ASN A C 1
ATOM 981 O O . ASN A 1 121 ? -29.963 16.020 9.827 1.00 36.31 121 ASN A O 1
#

pLDDT: mean 75.39, std 13.6, range [36.31, 93.56]

Sequence (1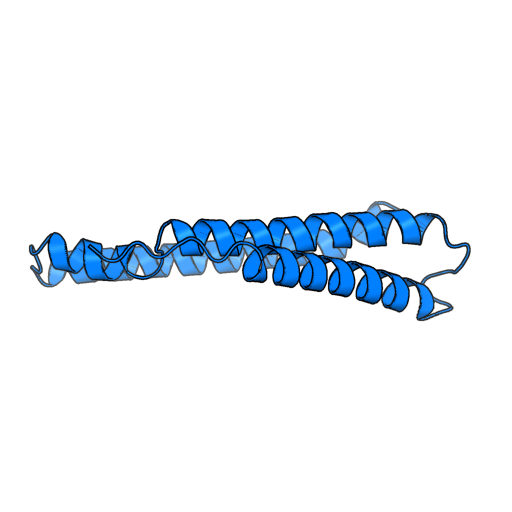21 aa):
MLVKIAPFVMIIATTWLIVSVIINLMKYRLKRRMVETNLNDQKLINAILESNTDPDDKKRNVLKWIFLGLFGGFGLIVQEFLPYSMDESILPYGVLCIFLSTGLLAYYLIAYYFPKNQGKN

Foldseek 3Di:
DVVVCVVVVVVVVVVVVVVVVVVVVVVVVVVVVCVVVPPPPVVVVCCVVVVVDDVVNVVLVVQQVVLLVVLLVVLVVVLVPDPDDPVHDPVSVVSSVVSNVVSNVVSVCVCVVPPPPPDDD

Radius of gyration: 21.34 Å; chains: 1; bounding box: 54×34×56 Å